Protein AF-Q9P2W1-3-F1 (afdb_monomer_lite)

Sequence (92 aa):
MQKEIQELKKECAGYRERLKNIKAATNHVTPEEKEQVYRERQKYCKEWRKRKRMATELSDAILEGYPKSKKQFFEEVGIETDEDYNVTLPDP

Foldseek 3Di:
DVVVVVVVVVVVVVVVVVVVVVVPDPPDCDPVNVVVVVVVLVVVLVVVVVVLVVVVVVLVVVVVPDPDDSVVVCVVVVNDDCVNVVHDRDDD

pLDDT: mean 93.48, std 4.75, range [69.56, 97.81]

Radius of gyration: 27.02 Å; chains: 1; bounding box: 53×24×72 Å

Structure (mmCIF, N/CA/C/O backbone):
data_AF-Q9P2W1-3-F1
#
_entry.id   AF-Q9P2W1-3-F1
#
loop_
_at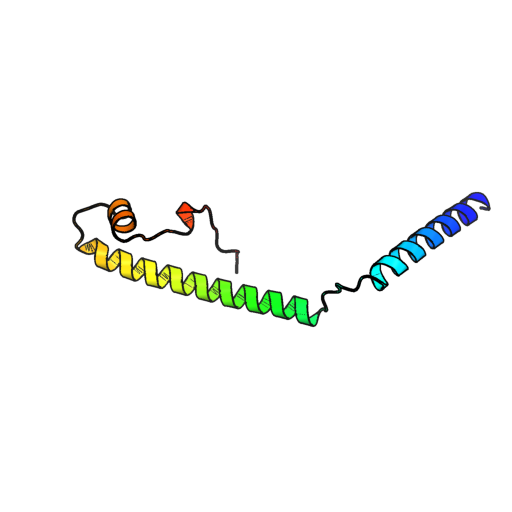om_site.group_PDB
_atom_site.id
_atom_site.type_symbol
_atom_site.label_atom_id
_atom_site.label_alt_id
_atom_site.label_comp_id
_atom_site.label_asym_id
_atom_site.label_entity_id
_atom_site.label_seq_id
_atom_site.pdbx_PDB_ins_code
_atom_site.Cartn_x
_atom_site.Cartn_y
_atom_site.Cartn_z
_atom_site.occupancy
_atom_site.B_iso_or_equiv
_at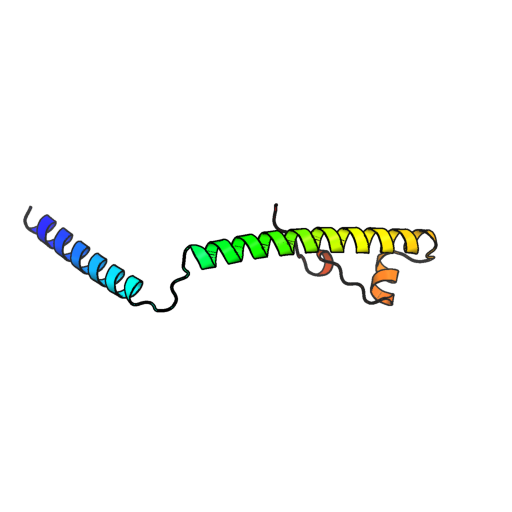om_site.auth_seq_id
_atom_site.auth_comp_id
_atom_site.auth_asym_id
_atom_site.auth_atom_id
_atom_site.pdbx_PDB_model_num
ATOM 1 N N . MET A 1 1 ? -21.263 5.874 50.355 1.00 78.69 1 MET A N 1
ATOM 2 C CA . MET A 1 1 ? -22.317 5.004 49.784 1.00 78.69 1 MET A CA 1
ATOM 3 C C . MET A 1 1 ? -23.387 5.722 48.954 1.00 78.69 1 MET A C 1
ATOM 5 O O . MET A 1 1 ? -23.392 5.523 47.752 1.00 78.69 1 MET A O 1
ATOM 9 N N . GLN A 1 2 ? -24.304 6.543 49.502 1.00 90.94 2 GLN A N 1
ATOM 10 C CA . GLN A 1 2 ? -25.373 7.151 48.667 1.00 90.94 2 GLN A CA 1
ATOM 11 C C . GLN A 1 2 ? -24.837 8.067 47.549 1.00 90.94 2 GLN A C 1
ATOM 13 O O . GLN A 1 2 ? -25.307 7.968 46.418 1.00 90.94 2 GLN A O 1
ATOM 18 N N . LYS A 1 3 ? -23.834 8.907 47.851 1.00 93.25 3 LYS A N 1
ATOM 19 C CA . LYS A 1 3 ? -23.158 9.764 46.858 1.00 93.25 3 LYS A CA 1
ATOM 20 C C . LYS A 1 3 ? -22.476 8.939 45.762 1.00 93.25 3 LYS A C 1
ATOM 22 O O . LYS A 1 3 ? -22.775 9.139 44.596 1.00 93.25 3 LYS A O 1
ATOM 27 N N . GLU A 1 4 ? -21.687 7.936 46.145 1.00 93.88 4 GLU A N 1
ATOM 28 C CA . GLU A 1 4 ? -21.023 7.011 45.208 1.00 93.88 4 GLU A CA 1
ATOM 29 C C . GLU A 1 4 ? -22.031 6.287 44.299 1.00 93.88 4 GLU A C 1
ATOM 31 O O . GLU A 1 4 ? -21.817 6.171 43.099 1.00 93.88 4 GLU A O 1
ATOM 36 N N . ILE A 1 5 ? -23.175 5.838 44.837 1.00 94.50 5 ILE A N 1
ATOM 37 C CA . ILE A 1 5 ? -24.240 5.215 44.032 1.00 94.50 5 ILE A CA 1
ATOM 38 C C . ILE A 1 5 ? -24.820 6.215 43.022 1.00 94.50 5 ILE A C 1
ATOM 40 O O . ILE A 1 5 ? -25.118 5.840 41.887 1.00 94.50 5 ILE A O 1
ATOM 44 N N . GLN A 1 6 ? -25.030 7.472 43.421 1.00 94.81 6 GLN A N 1
ATOM 45 C CA . GLN A 1 6 ? -25.534 8.518 42.525 1.00 94.81 6 GLN A CA 1
ATOM 46 C C . GLN A 1 6 ? -24.518 8.872 41.434 1.00 94.81 6 GLN A C 1
ATOM 48 O O . GLN A 1 6 ? -24.899 8.991 40.269 1.00 94.81 6 GLN A O 1
ATOM 53 N N . GLU A 1 7 ? -23.241 8.988 41.792 1.00 94.62 7 GLU A N 1
ATOM 54 C CA . GLU A 1 7 ? -22.131 9.213 40.863 1.00 94.62 7 GLU A CA 1
ATOM 55 C C . GLU A 1 7 ? -22.032 8.069 39.851 1.00 94.62 7 GLU A C 1
ATOM 57 O O . GLU A 1 7 ? -22.101 8.314 38.646 1.00 94.62 7 GLU A O 1
ATOM 62 N N . LEU A 1 8 ? -22.029 6.817 40.316 1.00 96.12 8 LEU A N 1
ATOM 63 C CA . LEU A 1 8 ? -21.971 5.644 39.446 1.00 96.12 8 LEU A CA 1
ATOM 64 C C . LEU A 1 8 ? -23.190 5.559 38.512 1.00 96.12 8 LEU A C 1
ATOM 66 O O . LEU A 1 8 ? -23.055 5.241 37.332 1.00 96.12 8 LEU A O 1
ATOM 70 N N . LYS A 1 9 ? -24.393 5.907 38.993 1.00 95.88 9 LYS A N 1
ATOM 71 C CA . LYS A 1 9 ? -25.593 6.001 38.141 1.00 95.88 9 LYS A CA 1
ATOM 72 C C . LYS A 1 9 ? -25.446 7.066 37.053 1.00 95.88 9 LYS A C 1
ATOM 74 O O . LYS A 1 9 ? -25.849 6.816 35.916 1.00 95.88 9 LYS A O 1
ATOM 79 N N . LYS A 1 10 ? -24.881 8.231 37.385 1.00 96.25 10 LYS A N 1
ATOM 80 C CA . LYS A 1 10 ? -24.626 9.315 36.426 1.00 96.25 10 LYS A CA 1
ATOM 81 C C . LYS A 1 10 ? -23.606 8.886 35.370 1.00 96.25 10 LYS A C 1
ATOM 83 O O . LYS A 1 10 ? -23.841 9.106 34.184 1.00 96.25 10 LYS A O 1
ATOM 88 N N . GLU A 1 11 ? -22.529 8.218 35.775 1.00 96.75 11 GLU A N 1
ATOM 89 C CA . GLU A 1 11 ? -21.544 7.652 34.849 1.00 96.75 11 GLU A CA 1
ATOM 90 C C . GLU A 1 11 ? -22.162 6.595 33.933 1.00 96.75 11 GLU A C 1
ATOM 92 O O . GLU A 1 11 ? -22.028 6.680 32.713 1.00 96.75 11 GLU A O 1
ATOM 97 N N . CYS A 1 12 ? -22.916 5.641 34.489 1.00 96.94 12 CYS A N 1
ATOM 98 C CA . CYS A 1 12 ? -23.629 4.639 33.701 1.00 96.94 12 CYS A CA 1
ATOM 99 C C . CYS A 1 12 ? -24.588 5.274 32.685 1.00 96.94 12 CYS A C 1
ATOM 101 O O . CYS A 1 12 ? -24.676 4.792 31.556 1.00 96.94 12 CYS A O 1
ATOM 103 N N . ALA A 1 13 ? -25.304 6.339 33.060 1.00 96.50 13 ALA A N 1
ATOM 104 C CA . ALA A 1 13 ? -26.175 7.068 32.141 1.00 96.50 13 ALA A CA 1
ATOM 105 C C . ALA A 1 13 ? -25.370 7.707 30.996 1.00 96.50 13 ALA A C 1
ATOM 107 O O . ALA A 1 13 ? -25.717 7.513 29.830 1.00 96.50 13 ALA A O 1
ATOM 108 N N . GLY A 1 14 ? -24.249 8.362 31.314 1.00 96.88 14 GLY A N 1
ATOM 109 C CA . GLY A 1 14 ? -23.343 8.933 30.315 1.00 96.88 14 GLY A CA 1
ATOM 110 C C . GLY A 1 14 ? -22.738 7.882 29.375 1.00 96.88 14 GLY A C 1
ATOM 111 O O . GLY A 1 14 ? -22.703 8.081 28.161 1.00 96.88 14 GLY A O 1
ATOM 112 N N . TYR A 1 15 ? -22.316 6.723 29.891 1.00 96.88 15 TYR A N 1
ATOM 113 C CA . TYR A 1 15 ? -21.817 5.621 29.059 1.00 96.88 15 TYR A CA 1
ATOM 114 C C . TYR A 1 15 ? -22.900 5.039 28.149 1.00 96.88 15 TYR A C 1
ATOM 116 O O . TYR A 1 15 ? -22.618 4.734 26.991 1.00 96.88 15 TYR A O 1
ATOM 124 N N . ARG A 1 16 ? -24.144 4.918 28.630 1.00 96.50 16 ARG A N 1
ATOM 125 C CA . ARG A 1 16 ? -25.276 4.460 27.807 1.00 96.50 16 ARG A CA 1
ATOM 126 C C . ARG A 1 16 ? -25.576 5.424 26.666 1.00 96.50 16 ARG A C 1
ATOM 128 O O . ARG A 1 16 ? -25.819 4.969 25.552 1.00 96.50 16 ARG A O 1
ATOM 135 N N . GLU A 1 17 ? -25.538 6.727 26.927 1.00 95.81 17 GLU A N 1
ATOM 136 C CA . GLU A 1 17 ? -25.731 7.750 25.898 1.00 95.81 17 GLU A CA 1
ATOM 137 C C . GLU A 1 17 ? -24.619 7.698 24.843 1.00 95.81 17 GLU A C 1
ATOM 139 O O . GLU A 1 17 ? -24.903 7.608 23.648 1.00 95.81 17 GLU A O 1
ATOM 144 N N . ARG A 1 18 ? -23.352 7.629 25.273 1.00 94.75 18 ARG A N 1
ATOM 145 C CA . ARG A 1 18 ? -22.208 7.453 24.363 1.00 94.75 18 ARG A CA 1
ATOM 146 C C . ARG A 1 18 ? -22.342 6.185 23.523 1.00 94.75 18 ARG A C 1
ATOM 148 O O . ARG A 1 18 ? -22.157 6.237 22.311 1.00 94.75 18 ARG A O 1
ATOM 155 N N . LEU A 1 19 ? -22.711 5.062 24.140 1.00 94.00 19 LEU A N 1
ATOM 156 C CA . LEU A 1 19 ? -22.906 3.795 23.437 1.00 94.00 19 LEU A CA 1
ATOM 157 C C . LEU A 1 19 ? -24.048 3.876 22.417 1.00 94.00 19 LEU A C 1
ATOM 159 O O . LEU A 1 19 ? -23.919 3.333 21.322 1.00 94.00 19 LEU A O 1
ATOM 163 N N . LYS A 1 20 ? -25.154 4.552 22.755 1.00 93.62 20 LYS A N 1
ATOM 164 C CA . LYS A 1 20 ? -26.271 4.788 21.832 1.00 93.62 20 LYS A CA 1
ATOM 165 C C . LYS A 1 20 ? -25.804 5.580 20.610 1.00 93.62 20 LYS A C 1
ATOM 167 O O . LYS A 1 20 ? -26.110 5.175 19.495 1.00 93.62 20 LYS A O 1
ATOM 172 N N . ASN A 1 21 ? -25.036 6.647 20.817 1.00 91.69 21 ASN A N 1
ATOM 173 C CA . ASN A 1 21 ? -24.524 7.485 19.732 1.00 91.69 21 ASN A CA 1
ATOM 174 C C . ASN A 1 21 ? -23.536 6.725 18.840 1.00 91.69 21 ASN A C 1
ATOM 176 O O . ASN A 1 21 ? -23.643 6.804 17.621 1.00 91.69 21 ASN A O 1
ATOM 180 N N . ILE A 1 22 ? -22.634 5.929 19.431 1.00 89.69 22 ILE A N 1
ATOM 181 C CA . ILE A 1 22 ? -21.722 5.061 18.673 1.00 89.69 22 ILE A CA 1
ATOM 182 C C . ILE A 1 22 ? -22.531 4.075 17.830 1.00 89.69 22 ILE A C 1
ATOM 184 O O . ILE A 1 22 ? -22.330 4.005 16.628 1.00 89.69 22 ILE A O 1
ATOM 188 N N . LYS A 1 23 ? -23.493 3.356 18.419 1.00 86.94 23 LYS A N 1
ATOM 189 C CA . LYS A 1 23 ? -24.307 2.371 17.685 1.00 86.94 23 LYS A CA 1
ATOM 190 C C . LYS A 1 23 ? -25.173 2.994 16.586 1.00 86.94 23 LYS A C 1
ATOM 192 O O . LYS A 1 23 ? -25.389 2.344 15.572 1.00 86.94 23 LYS A O 1
ATOM 197 N N . ALA A 1 24 ? -25.660 4.218 16.787 1.00 89.25 24 ALA A N 1
ATOM 198 C CA . ALA A 1 24 ? -26.475 4.938 15.812 1.00 89.25 24 ALA A CA 1
ATOM 199 C C . ALA A 1 24 ? -25.664 5.546 14.656 1.00 89.25 24 ALA A C 1
ATOM 201 O O . ALA A 1 24 ? -26.262 5.928 13.651 1.00 89.25 24 ALA A O 1
ATOM 202 N N . ALA A 1 25 ? -24.335 5.654 14.780 1.00 85.00 25 ALA A N 1
ATOM 203 C CA . ALA A 1 25 ? -23.498 6.083 13.669 1.00 85.00 25 ALA A CA 1
ATOM 204 C C . ALA A 1 25 ? -23.715 5.138 12.479 1.00 85.00 25 ALA A C 1
ATOM 206 O O . ALA A 1 25 ? -23.706 3.925 12.631 1.00 85.00 25 ALA A O 1
ATOM 207 N N . THR A 1 26 ? -23.945 5.681 11.290 1.00 78.69 26 THR A N 1
ATOM 208 C CA . THR A 1 26 ? -24.186 4.881 10.079 1.00 78.69 26 THR A CA 1
ATOM 209 C C . THR A 1 26 ? -22.894 4.490 9.367 1.00 78.69 26 THR A C 1
ATOM 211 O O . THR A 1 26 ? -22.909 3.615 8.511 1.00 78.69 26 THR A O 1
ATOM 214 N N . ASN A 1 27 ? -21.772 5.115 9.732 1.00 80.44 27 ASN A N 1
ATOM 215 C CA . ASN A 1 27 ? -20.475 4.947 9.082 1.00 80.44 27 ASN A CA 1
ATOM 216 C C . ASN A 1 27 ? -19.595 3.903 9.793 1.00 80.44 27 ASN A C 1
ATOM 218 O O . ASN A 1 27 ? -18.436 4.170 10.115 1.00 80.44 27 ASN A O 1
ATOM 222 N N . HIS A 1 28 ? -20.168 2.745 10.123 1.00 82.31 28 HIS A N 1
ATOM 223 C CA . HIS A 1 28 ? -19.402 1.649 10.715 1.00 82.31 28 HIS A CA 1
ATOM 224 C C . HIS A 1 28 ? -18.539 0.996 9.646 1.00 82.31 28 HIS A C 1
ATOM 226 O O . HIS A 1 28 ? -19.067 0.518 8.651 1.00 82.31 28 HIS A O 1
ATOM 232 N N . VAL A 1 29 ? -17.230 0.933 9.886 1.00 86.56 29 VAL A N 1
ATOM 233 C CA . VAL A 1 29 ? -16.347 0.056 9.115 1.00 86.56 29 VAL A CA 1
ATOM 234 C C . VAL A 1 29 ? -16.478 -1.340 9.705 1.00 86.56 29 VAL A C 1
ATOM 236 O O . VAL A 1 29 ? -16.108 -1.575 10.860 1.00 86.56 29 VAL A O 1
ATOM 239 N N . THR A 1 30 ? -17.023 -2.261 8.925 1.00 88.94 30 THR A N 1
ATOM 240 C CA . THR A 1 30 ? -17.085 -3.673 9.296 1.00 88.94 30 THR A CA 1
ATOM 241 C C . THR A 1 30 ? -15.670 -4.255 9.425 1.00 88.94 30 THR A C 1
ATOM 243 O O . THR A 1 30 ? -14.731 -3.780 8.773 1.00 88.94 30 THR A O 1
ATOM 246 N N . PRO A 1 31 ? -15.461 -5.282 10.269 1.00 91.12 31 PRO A N 1
ATOM 247 C CA . PRO A 1 31 ? -14.192 -6.007 10.311 1.00 91.12 31 PRO A CA 1
ATOM 248 C C . PRO A 1 31 ? -13.729 -6.480 8.926 1.00 91.12 31 PRO A C 1
ATOM 250 O O . PRO A 1 31 ? -12.538 -6.427 8.624 1.00 91.12 31 PRO A O 1
ATOM 253 N N . GLU A 1 32 ? -14.672 -6.882 8.077 1.00 93.81 32 GLU A N 1
ATOM 254 C CA . GLU A 1 32 ? -14.442 -7.338 6.710 1.00 93.81 32 GLU A CA 1
ATOM 255 C C . GLU A 1 32 ? -13.938 -6.207 5.802 1.00 93.81 32 GLU A C 1
ATOM 257 O O . GLU A 1 32 ? -12.937 -6.384 5.108 1.00 93.81 32 GLU A O 1
ATOM 262 N N . GLU A 1 33 ? -14.568 -5.028 5.836 1.00 94.38 33 GLU A N 1
ATOM 263 C CA . GLU A 1 33 ? -14.099 -3.848 5.093 1.00 94.38 33 GLU A CA 1
ATOM 264 C C . GLU A 1 33 ? -12.713 -3.407 5.562 1.00 94.38 33 GLU A C 1
ATOM 266 O O . GLU A 1 33 ? -11.838 -3.118 4.745 1.00 94.38 33 GLU A O 1
ATOM 271 N N . LYS A 1 34 ? -12.482 -3.402 6.880 1.00 95.50 34 LYS A N 1
ATOM 272 C CA . LYS A 1 34 ? -11.172 -3.091 7.457 1.00 95.50 34 LYS A CA 1
ATOM 273 C C . LYS A 1 34 ? -10.104 -4.041 6.911 1.00 95.50 34 LYS A C 1
ATOM 275 O O . LYS A 1 34 ? -9.065 -3.586 6.437 1.00 95.50 34 LYS A O 1
ATOM 280 N N . GLU A 1 35 ? -10.358 -5.345 6.964 1.00 97.06 35 GLU A N 1
ATOM 281 C CA . GLU A 1 35 ? -9.445 -6.374 6.461 1.00 97.06 35 GLU A CA 1
ATOM 282 C C . GLU A 1 35 ? -9.191 -6.228 4.954 1.00 97.06 35 GLU A C 1
ATOM 284 O O . GLU A 1 35 ? -8.046 -6.327 4.504 1.00 97.06 35 GLU A O 1
ATOM 289 N N . GLN A 1 36 ? -10.226 -5.919 4.170 1.00 97.31 36 GLN A N 1
ATOM 290 C CA . GLN A 1 36 ? -10.084 -5.662 2.740 1.00 97.31 36 GLN A CA 1
ATOM 291 C C . GLN A 1 36 ? -9.159 -4.468 2.466 1.00 97.31 36 GLN A C 1
ATOM 293 O O . GLN A 1 36 ? -8.243 -4.585 1.650 1.00 97.31 36 GLN A O 1
ATOM 298 N N . VAL A 1 37 ? -9.318 -3.359 3.197 1.00 96.19 37 VAL A N 1
ATOM 299 C CA . VAL A 1 37 ? -8.432 -2.187 3.089 1.00 96.19 37 VAL A CA 1
ATOM 300 C C . VAL A 1 37 ? -6.981 -2.553 3.418 1.00 96.19 37 VAL A C 1
ATOM 302 O O . VAL A 1 37 ? -6.066 -2.131 2.707 1.00 96.19 37 VAL A O 1
ATOM 305 N N . TYR A 1 38 ? -6.734 -3.372 4.447 1.00 95.19 38 TYR A N 1
ATOM 306 C CA . TYR A 1 38 ? -5.373 -3.827 4.763 1.00 95.19 38 TYR A CA 1
ATOM 307 C C . TYR A 1 38 ? -4.770 -4.685 3.650 1.00 95.19 38 TYR A C 1
ATOM 309 O O . TYR A 1 38 ? -3.616 -4.463 3.269 1.00 95.19 38 TYR A O 1
ATOM 317 N N . ARG A 1 39 ? -5.536 -5.629 3.094 1.00 95.94 39 ARG A N 1
ATOM 318 C CA . ARG A 1 39 ? -5.085 -6.481 1.982 1.00 95.94 39 ARG A CA 1
ATOM 319 C C . ARG A 1 39 ? -4.776 -5.669 0.733 1.00 95.94 39 ARG A C 1
ATOM 321 O O . ARG A 1 39 ? -3.738 -5.876 0.102 1.00 95.94 39 ARG A O 1
ATOM 328 N N . GLU A 1 40 ? -5.642 -4.725 0.386 1.00 96.88 40 GLU A N 1
ATOM 329 C CA . GLU A 1 40 ? -5.432 -3.828 -0.747 1.00 96.88 40 GLU A CA 1
ATOM 330 C C . GLU A 1 40 ? -4.206 -2.949 -0.544 1.00 96.88 40 GLU A C 1
ATOM 332 O O . GLU A 1 40 ? -3.351 -2.881 -1.427 1.00 96.88 40 GLU A O 1
ATOM 337 N N . ARG A 1 41 ? -4.053 -2.351 0.642 1.00 95.19 41 ARG A N 1
ATOM 338 C CA . ARG A 1 41 ? -2.856 -1.581 0.992 1.00 95.19 41 ARG A CA 1
ATOM 339 C C . ARG A 1 41 ? -1.589 -2.413 0.804 1.00 95.19 41 ARG A C 1
ATOM 341 O O . ARG A 1 41 ? -0.657 -1.943 0.153 1.00 95.19 41 ARG A O 1
ATOM 348 N N . GLN A 1 42 ? -1.544 -3.639 1.331 1.00 95.06 42 GLN A N 1
ATOM 349 C CA . GLN A 1 42 ? -0.387 -4.530 1.170 1.00 95.06 42 GLN A CA 1
ATOM 350 C C . GLN A 1 42 ? -0.109 -4.838 -0.308 1.00 95.06 42 GLN A C 1
ATOM 352 O O . GLN A 1 42 ? 1.033 -4.721 -0.763 1.00 95.06 42 GLN A O 1
ATOM 357 N N . LYS A 1 43 ? -1.153 -5.168 -1.078 1.00 96.06 43 LYS A N 1
ATOM 358 C CA . LYS A 1 43 ? -1.062 -5.414 -2.522 1.00 96.06 43 LYS A CA 1
ATOM 359 C C . LYS A 1 43 ? -0.474 -4.206 -3.255 1.00 96.06 43 LYS A C 1
ATOM 361 O O . LYS A 1 43 ? 0.499 -4.357 -3.991 1.00 96.06 43 LYS A O 1
ATOM 366 N N . TYR A 1 44 ? -1.015 -3.010 -3.040 1.00 96.31 44 TYR A N 1
ATOM 367 C CA . TYR A 1 44 ? -0.561 -1.806 -3.735 1.00 96.31 44 TYR A CA 1
ATOM 368 C C . TYR A 1 44 ? 0.846 -1.374 -3.315 1.00 96.31 44 TYR A C 1
ATOM 370 O O . TYR A 1 44 ? 1.622 -0.972 -4.181 1.00 96.31 44 TYR A O 1
ATOM 378 N N . CYS A 1 45 ? 1.230 -1.546 -2.046 1.00 96.12 45 CYS A N 1
ATOM 379 C CA . CYS A 1 45 ? 2.607 -1.301 -1.600 1.00 96.12 45 CYS A CA 1
ATOM 380 C C . CYS A 1 45 ? 3.603 -2.272 -2.256 1.00 96.12 45 CYS A C 1
ATOM 382 O O . CYS A 1 45 ? 4.709 -1.878 -2.629 1.00 96.12 45 CYS A O 1
ATOM 384 N N . LYS A 1 46 ? 3.231 -3.548 -2.430 1.00 95.88 46 LYS A N 1
ATOM 385 C CA . LYS A 1 46 ? 4.059 -4.533 -3.147 1.00 95.88 46 LYS A CA 1
ATOM 386 C C . LYS A 1 46 ? 4.228 -4.161 -4.620 1.00 95.88 46 LYS A C 1
ATOM 388 O O . LYS A 1 46 ? 5.347 -4.174 -5.132 1.00 95.88 46 LYS A O 1
ATOM 393 N N . GLU A 1 47 ? 3.135 -3.806 -5.289 1.00 96.75 47 GLU A N 1
ATOM 394 C CA . GLU A 1 47 ? 3.177 -3.397 -6.694 1.00 96.75 47 GLU A CA 1
ATOM 395 C C . GLU A 1 47 ? 3.958 -2.093 -6.893 1.00 96.75 47 GLU A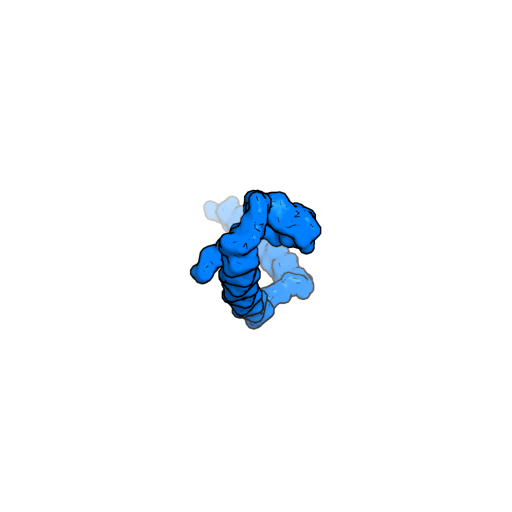 C 1
ATOM 397 O O . GLU A 1 47 ? 4.712 -1.971 -7.855 1.00 96.75 47 GLU A O 1
ATOM 402 N N . TRP A 1 48 ? 3.853 -1.140 -5.965 1.00 96.19 48 TRP A N 1
ATOM 403 C CA . TRP A 1 48 ? 4.652 0.084 -5.994 1.00 96.19 48 TRP A CA 1
ATOM 404 C C . TRP A 1 48 ? 6.149 -0.211 -5.879 1.00 96.19 48 TRP A C 1
ATOM 406 O O . TRP A 1 48 ? 6.901 0.213 -6.753 1.00 96.19 48 TRP A O 1
ATOM 416 N N . ARG A 1 49 ? 6.588 -1.032 -4.912 1.00 95.25 49 ARG A N 1
ATOM 417 C CA . ARG A 1 49 ? 7.997 -1.471 -4.821 1.00 95.25 49 ARG A CA 1
ATOM 418 C C . ARG A 1 49 ? 8.495 -2.106 -6.114 1.00 95.25 49 ARG A C 1
ATOM 420 O O . ARG A 1 49 ? 9.591 -1.797 -6.574 1.00 95.25 49 ARG A O 1
ATOM 427 N N . LYS A 1 50 ? 7.687 -2.991 -6.707 1.00 96.69 50 LYS A N 1
ATOM 428 C CA . LYS A 1 50 ? 8.027 -3.667 -7.963 1.00 96.69 50 LYS A CA 1
ATOM 429 C C . LYS A 1 50 ? 8.191 -2.663 -9.105 1.00 96.69 50 LYS A C 1
ATOM 431 O O . LYS A 1 50 ? 9.187 -2.733 -9.818 1.00 96.69 50 LYS A O 1
ATOM 436 N N . ARG A 1 51 ? 7.246 -1.731 -9.269 1.00 96.38 51 ARG A N 1
ATOM 437 C CA . ARG A 1 51 ? 7.312 -0.682 -10.300 1.00 96.38 51 ARG A CA 1
ATOM 438 C C . ARG A 1 51 ? 8.512 0.234 -10.106 1.00 96.38 51 ARG A C 1
ATOM 440 O O . ARG A 1 51 ? 9.238 0.442 -11.069 1.00 96.38 51 ARG A O 1
ATOM 447 N N . LYS A 1 52 ? 8.754 0.701 -8.875 1.00 95.38 52 LYS A N 1
ATOM 448 C CA . LYS A 1 52 ? 9.919 1.530 -8.545 1.00 95.38 52 LYS A CA 1
ATOM 449 C C . LYS A 1 52 ? 11.208 0.823 -8.941 1.00 95.38 52 LYS A C 1
ATOM 451 O O . LYS A 1 52 ? 12.004 1.389 -9.673 1.00 95.38 52 LYS A O 1
ATOM 456 N N . ARG A 1 53 ? 11.372 -0.444 -8.542 1.00 96.25 53 ARG A N 1
ATOM 457 C CA . ARG A 1 53 ? 12.556 -1.234 -8.901 1.00 96.25 53 ARG A CA 1
ATOM 458 C C . ARG A 1 53 ? 12.753 -1.327 -10.417 1.00 96.25 53 ARG A C 1
ATOM 460 O O . ARG A 1 53 ? 13.834 -1.011 -10.889 1.00 96.25 53 ARG A O 1
ATOM 467 N N . MET A 1 54 ? 11.719 -1.710 -11.169 1.00 97.81 54 MET A N 1
ATOM 468 C CA . MET A 1 54 ? 11.822 -1.853 -12.631 1.00 97.81 54 MET A CA 1
ATOM 469 C C . MET A 1 54 ? 12.127 -0.518 -13.330 1.00 97.81 54 MET A C 1
ATOM 471 O O . MET A 1 54 ? 12.925 -0.480 -14.260 1.00 97.81 54 MET A O 1
ATOM 475 N N . ALA A 1 55 ? 11.506 0.579 -12.886 1.00 95.56 55 ALA A N 1
ATOM 476 C CA . ALA A 1 55 ? 11.760 1.909 -13.436 1.00 95.56 55 ALA A CA 1
ATOM 477 C C . ALA A 1 55 ? 13.190 2.385 -13.142 1.00 95.56 55 ALA A C 1
ATOM 479 O O . ALA A 1 55 ? 13.835 2.962 -14.018 1.00 95.56 55 ALA A O 1
ATOM 480 N N . THR A 1 56 ? 13.701 2.106 -11.940 1.00 94.56 56 THR A N 1
ATOM 481 C CA . THR A 1 56 ? 15.093 2.382 -11.572 1.00 94.56 56 THR A CA 1
ATOM 482 C C . THR A 1 56 ? 16.065 1.568 -12.421 1.00 94.56 56 THR A C 1
ATOM 484 O O . THR A 1 56 ? 16.954 2.160 -13.015 1.00 94.56 56 THR A O 1
ATOM 487 N N . GLU A 1 57 ? 15.858 0.253 -12.557 1.00 97.12 57 GLU A N 1
ATOM 488 C CA . GLU A 1 57 ? 16.698 -0.624 -13.391 1.00 97.12 57 GLU A CA 1
ATOM 489 C C . GLU A 1 57 ? 16.759 -0.139 -14.850 1.00 97.12 57 GLU A C 1
ATOM 491 O O . GLU A 1 57 ? 17.837 -0.051 -15.434 1.00 97.12 57 GLU A O 1
ATOM 496 N N . LEU A 1 58 ? 15.611 0.236 -15.428 1.00 95.75 58 LEU A N 1
ATOM 497 C CA . LEU A 1 58 ? 15.548 0.790 -16.783 1.00 95.75 58 LEU A CA 1
ATOM 498 C C . LEU A 1 58 ? 16.279 2.135 -16.887 1.00 95.75 58 LEU A C 1
ATOM 500 O O . LEU A 1 58 ? 17.009 2.371 -17.848 1.00 95.75 58 LEU A O 1
ATOM 504 N N . SER A 1 59 ? 16.079 3.015 -15.906 1.00 95.12 59 SER A N 1
ATOM 505 C CA . SER A 1 59 ? 16.730 4.326 -15.871 1.00 95.12 59 SER A CA 1
ATOM 506 C C . SER A 1 59 ? 18.244 4.187 -15.773 1.00 95.12 59 SER A C 1
ATOM 508 O O . SER A 1 59 ? 18.965 4.875 -16.485 1.00 95.12 59 SER A O 1
ATOM 510 N N . ASP A 1 60 ? 18.727 3.284 -14.924 1.00 94.94 60 ASP A N 1
ATOM 511 C CA . ASP A 1 60 ? 20.155 3.060 -14.726 1.00 94.94 60 ASP A CA 1
ATOM 512 C C . ASP A 1 60 ? 20.801 2.498 -16.005 1.00 94.94 60 ASP A C 1
ATOM 514 O O . ASP A 1 60 ? 21.843 3.003 -16.414 1.00 94.94 60 ASP A O 1
ATOM 518 N N . ALA A 1 61 ? 20.136 1.574 -16.713 1.00 96.25 61 ALA A N 1
ATOM 519 C CA . ALA A 1 61 ? 20.605 1.062 -18.006 1.00 96.25 61 ALA A CA 1
ATOM 520 C C . ALA A 1 61 ? 20.695 2.149 -19.097 1.00 96.25 61 ALA A C 1
ATOM 522 O O . ALA A 1 61 ? 21.625 2.154 -19.899 1.00 96.25 61 ALA A O 1
ATOM 523 N N . ILE A 1 62 ? 19.749 3.095 -19.135 1.00 94.12 62 ILE A N 1
ATOM 524 C CA . ILE A 1 62 ? 19.811 4.243 -20.059 1.00 94.12 62 ILE A CA 1
ATOM 525 C C . ILE A 1 62 ? 20.973 5.173 -19.684 1.00 94.12 62 ILE A C 1
ATOM 527 O O . ILE A 1 62 ? 21.675 5.688 -20.558 1.00 94.12 62 ILE A O 1
ATOM 531 N N . LEU A 1 63 ? 21.184 5.383 -18.384 1.00 95.44 63 LEU A N 1
ATOM 532 C CA . LEU A 1 63 ? 22.197 6.297 -17.866 1.00 95.44 63 LEU A CA 1
ATOM 533 C C . LEU A 1 63 ? 23.634 5.812 -18.093 1.00 95.44 63 LEU A C 1
ATOM 535 O O . LEU A 1 63 ? 24.530 6.651 -18.103 1.00 95.44 63 LEU A O 1
ATOM 539 N N . GLU A 1 64 ? 23.865 4.520 -18.351 1.00 95.19 64 GLU A N 1
ATOM 540 C CA . GLU A 1 64 ? 25.193 3.995 -18.720 1.00 95.19 64 GLU A CA 1
ATOM 541 C C . GLU A 1 64 ? 25.792 4.693 -19.955 1.00 95.19 64 GLU A C 1
ATOM 543 O O . GLU A 1 64 ? 27.007 4.865 -20.042 1.00 95.19 64 GLU A O 1
ATOM 548 N N . GLY A 1 65 ? 24.949 5.120 -20.903 1.00 94.25 65 GLY A N 1
ATOM 549 C CA . GLY A 1 65 ? 25.365 5.810 -22.129 1.00 94.25 65 GLY A CA 1
ATOM 550 C C . GLY A 1 65 ? 25.046 7.306 -22.161 1.00 94.25 65 GLY A C 1
ATOM 551 O O . GLY A 1 65 ? 25.254 7.951 -23.191 1.00 94.25 65 GLY A O 1
ATOM 552 N N . TYR A 1 66 ? 24.495 7.868 -21.085 1.00 95.00 66 TYR A N 1
ATOM 553 C CA . TYR A 1 66 ? 23.939 9.217 -21.111 1.00 95.00 66 TYR A CA 1
ATOM 554 C C . TYR A 1 66 ? 24.978 10.277 -20.688 1.00 95.00 66 TYR A C 1
ATOM 556 O O . TYR A 1 66 ? 25.628 10.126 -19.655 1.00 95.00 66 TYR A O 1
ATOM 564 N N . PRO A 1 67 ? 25.154 11.380 -21.448 1.00 96.12 67 PRO A N 1
ATOM 565 C CA . PRO A 1 67 ? 26.261 12.320 -21.237 1.00 96.12 67 PRO A CA 1
ATOM 566 C C . PRO A 1 67 ? 26.066 13.295 -20.065 1.00 96.12 67 PRO A C 1
ATOM 568 O O . PRO A 1 67 ? 26.993 14.033 -19.730 1.00 96.12 67 PRO A O 1
ATOM 571 N N . LYS A 1 68 ? 24.866 13.365 -19.477 1.00 95.12 68 LYS A N 1
ATOM 572 C CA . LYS A 1 68 ? 24.529 14.294 -18.387 1.00 95.12 68 LYS A CA 1
ATOM 573 C C . LYS A 1 68 ? 24.189 13.537 -17.102 1.00 95.12 68 LYS A C 1
ATOM 575 O O . LYS A 1 68 ? 24.135 12.313 -17.067 1.00 95.12 68 LYS A O 1
ATOM 580 N N . SER A 1 69 ? 23.951 14.278 -16.022 1.00 95.06 69 SER A N 1
ATOM 581 C CA . SER A 1 69 ? 23.587 13.683 -14.732 1.00 95.06 69 SER A CA 1
ATOM 582 C C . SER A 1 69 ? 22.195 13.033 -14.746 1.00 95.06 69 SER A C 1
ATOM 584 O O . SER A 1 69 ? 21.306 13.452 -15.489 1.00 95.06 69 SER A O 1
ATOM 586 N N . LYS A 1 70 ? 21.970 12.073 -13.836 1.00 94.31 70 LYS A N 1
ATOM 587 C CA . LYS A 1 70 ? 20.658 11.440 -13.591 1.00 94.31 70 LYS A CA 1
ATOM 588 C C . LYS A 1 70 ? 19.540 12.455 -13.347 1.00 94.31 70 LYS A C 1
ATOM 590 O O . LYS A 1 70 ? 18.443 12.290 -13.865 1.00 94.31 70 LYS A O 1
ATOM 595 N N . LYS A 1 71 ? 19.830 13.527 -12.603 1.00 93.88 71 LYS A N 1
ATOM 596 C CA . LYS A 1 71 ? 18.859 14.592 -12.321 1.00 93.88 71 LYS A CA 1
ATOM 597 C C . LYS A 1 71 ? 18.428 15.323 -13.595 1.00 93.88 71 LYS A C 1
ATOM 599 O O . LYS A 1 71 ? 17.240 15.511 -13.805 1.00 93.88 71 LYS A O 1
ATOM 604 N N . GLN A 1 72 ? 19.386 15.693 -14.446 1.00 95.69 72 GLN A N 1
ATOM 605 C CA . GLN A 1 72 ? 19.091 16.352 -15.723 1.00 95.69 72 GLN A CA 1
ATOM 606 C C . GLN A 1 72 ? 18.321 15.427 -16.661 1.00 95.69 72 GLN A C 1
ATOM 608 O O . GLN A 1 72 ? 17.376 15.872 -17.296 1.00 95.69 72 GLN A O 1
ATOM 613 N N . PHE A 1 73 ? 18.686 14.141 -16.707 1.00 96.00 73 PHE A N 1
ATOM 614 C CA . PHE A 1 73 ? 17.921 13.153 -17.461 1.00 96.00 73 PHE A CA 1
ATOM 615 C C . PHE A 1 73 ? 16.458 13.124 -17.004 1.00 96.00 73 PHE A C 1
ATOM 617 O O . PHE A 1 73 ? 15.564 13.268 -17.829 1.00 96.00 73 PHE A O 1
ATOM 624 N N . PHE A 1 74 ? 16.217 12.984 -15.696 1.00 96.50 74 PHE A N 1
ATOM 625 C CA . PHE A 1 74 ? 14.868 12.898 -15.132 1.00 96.50 74 PHE A CA 1
ATOM 626 C C . PHE A 1 74 ? 14.047 14.161 -15.390 1.00 96.50 74 PHE A C 1
ATOM 628 O O . PHE A 1 74 ? 12.892 14.051 -15.785 1.00 96.50 74 PHE A O 1
ATOM 635 N N . GLU A 1 75 ? 14.651 15.340 -15.262 1.00 95.81 75 GLU A N 1
ATOM 636 C CA . GLU A 1 75 ? 14.007 16.612 -15.601 1.00 95.81 75 GLU A CA 1
ATOM 637 C C . GLU A 1 75 ? 13.655 16.700 -17.099 1.00 95.81 75 GLU A C 1
ATOM 639 O O . GLU A 1 75 ? 12.546 17.097 -17.445 1.00 95.81 75 GLU A O 1
ATOM 644 N N . GLU A 1 76 ? 14.554 16.267 -17.993 1.00 95.50 76 GLU A N 1
ATOM 645 C CA . GLU A 1 76 ? 14.330 16.273 -19.447 1.00 95.50 76 GLU A CA 1
ATOM 646 C C . GLU A 1 76 ? 13.210 15.323 -19.891 1.00 95.50 76 GLU A C 1
ATOM 648 O O . GLU A 1 76 ? 12.452 15.660 -20.802 1.00 95.50 76 GLU A O 1
ATOM 653 N N . VAL A 1 77 ? 13.098 14.141 -19.272 1.00 94.81 77 VAL A N 1
ATOM 654 C CA . VAL A 1 77 ? 12.059 13.153 -19.616 1.00 94.81 77 VAL A CA 1
ATOM 655 C C . VAL A 1 77 ? 10.783 13.273 -18.775 1.00 94.81 77 VAL A C 1
ATOM 657 O O . VAL A 1 77 ? 9.820 12.553 -19.036 1.00 94.81 77 VAL A O 1
ATOM 660 N N . GLY A 1 78 ? 10.755 14.164 -17.780 1.00 95.38 78 GLY A N 1
ATOM 661 C CA . GLY A 1 78 ? 9.613 14.346 -16.879 1.00 95.38 78 GLY A CA 1
ATOM 662 C C . GLY A 1 78 ? 9.406 13.188 -15.898 1.00 95.38 78 GLY A C 1
ATOM 663 O O . GLY A 1 78 ? 8.267 12.826 -15.607 1.00 95.38 78 GLY A O 1
ATOM 664 N N . ILE A 1 79 ? 10.491 12.571 -15.417 1.00 95.31 79 ILE A N 1
ATOM 665 C CA . ILE A 1 79 ? 10.437 11.569 -14.347 1.00 95.31 79 ILE A CA 1
ATOM 666 C C . ILE A 1 79 ? 10.488 12.274 -12.996 1.00 95.31 79 ILE A C 1
ATOM 668 O O . ILE A 1 79 ? 11.443 12.974 -12.671 1.00 95.31 79 ILE A O 1
ATOM 672 N N . GLU A 1 80 ? 9.478 11.988 -12.189 1.00 94.44 80 GLU A N 1
ATOM 673 C CA . GLU A 1 80 ? 9.363 12.406 -10.802 1.00 94.44 80 GLU A CA 1
ATOM 674 C C . GLU A 1 80 ? 9.578 11.203 -9.881 1.00 94.44 80 GLU A C 1
ATOM 676 O O . GLU A 1 80 ? 9.037 10.117 -10.118 1.00 94.44 80 GLU A O 1
ATOM 681 N N . THR A 1 81 ? 10.386 11.375 -8.839 1.00 94.06 81 THR A N 1
ATOM 682 C CA . THR A 1 81 ? 10.709 10.306 -7.889 1.00 94.06 81 THR A CA 1
ATOM 683 C C . THR A 1 81 ? 9.901 10.437 -6.605 1.00 94.06 81 THR A C 1
ATOM 685 O O . THR A 1 81 ? 9.436 11.519 -6.250 1.00 94.06 81 THR A O 1
ATOM 688 N N . ASP A 1 82 ? 9.746 9.334 -5.867 1.00 93.62 82 ASP A N 1
ATOM 689 C CA . ASP A 1 82 ? 9.086 9.381 -4.556 1.00 93.62 82 ASP A CA 1
ATOM 690 C C . ASP A 1 82 ? 9.825 10.354 -3.614 1.00 93.62 82 ASP A C 1
ATOM 692 O O . ASP A 1 82 ? 9.212 11.063 -2.816 1.00 93.62 82 ASP A O 1
ATOM 696 N N . GLU A 1 83 ? 11.152 10.409 -3.739 1.00 92.69 83 GLU A N 1
ATOM 697 C CA . GLU A 1 83 ? 12.042 11.278 -2.981 1.00 92.69 83 GLU A CA 1
ATOM 698 C C . GLU A 1 83 ? 11.787 12.770 -3.258 1.00 92.69 83 GLU A C 1
ATOM 700 O O . GLU A 1 83 ? 11.815 13.559 -2.313 1.00 92.69 83 GLU A O 1
ATOM 705 N N . ASP A 1 84 ? 11.450 13.1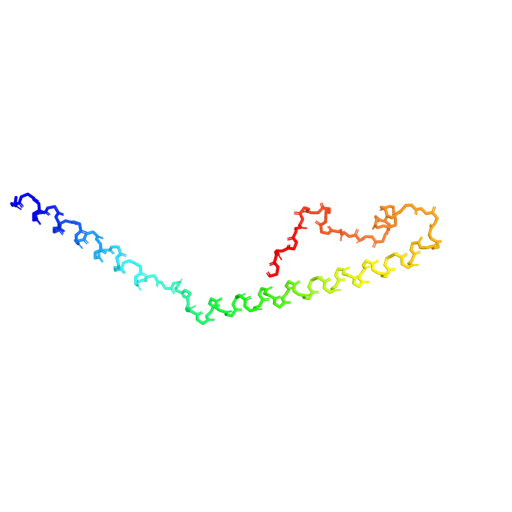54 -4.497 1.00 93.06 84 ASP A N 1
ATOM 706 C CA . ASP A 1 84 ? 11.098 14.544 -4.847 1.00 93.06 84 ASP A CA 1
ATOM 707 C C . ASP A 1 84 ? 9.851 15.034 -4.092 1.00 93.06 84 ASP A C 1
ATOM 709 O O . ASP A 1 84 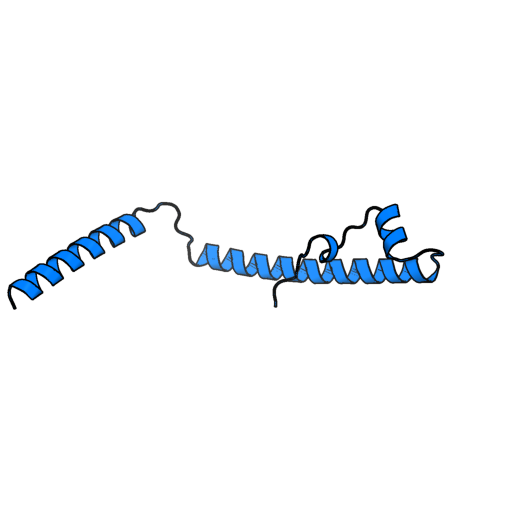? 9.709 16.223 -3.799 1.00 93.06 84 ASP A O 1
ATOM 713 N N . TYR A 1 85 ? 8.971 14.103 -3.714 1.00 93.75 85 TYR A N 1
ATOM 714 C CA . TYR A 1 85 ? 7.722 14.373 -3.001 1.00 93.75 85 TYR A CA 1
ATOM 715 C C . TYR A 1 85 ? 7.752 13.960 -1.524 1.00 93.75 85 TYR A C 1
ATOM 717 O O . TYR A 1 85 ? 6.717 13.992 -0.857 1.00 93.75 85 TYR A O 1
ATOM 725 N N . ASN A 1 86 ? 8.924 13.605 -0.984 1.00 94.50 86 ASN A N 1
ATOM 726 C CA . ASN A 1 86 ? 9.091 13.106 0.389 1.00 94.50 86 ASN A CA 1
ATOM 727 C C . ASN A 1 86 ? 8.188 11.905 0.714 1.00 94.50 86 ASN A C 1
ATOM 729 O O . ASN A 1 86 ? 7.712 11.738 1.840 1.00 94.50 86 ASN A O 1
ATOM 733 N N . VAL A 1 87 ? 7.931 11.070 -0.287 1.00 94.75 87 VAL A N 1
ATOM 734 C CA . VAL A 1 87 ? 7.077 9.902 -0.162 1.00 94.75 87 VAL A CA 1
ATOM 735 C C . VAL A 1 87 ? 7.935 8.697 0.210 1.00 94.75 87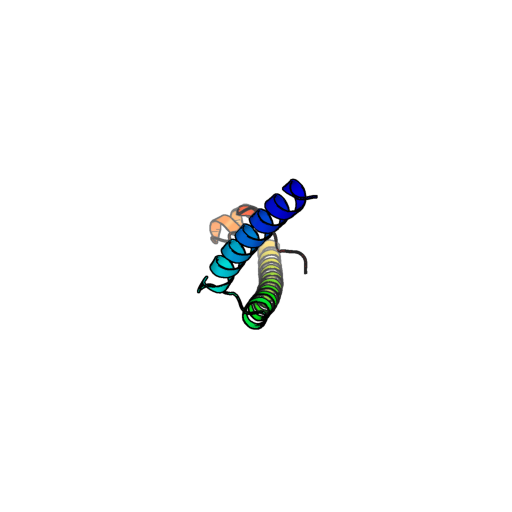 VAL A C 1
ATOM 737 O O . VAL A 1 87 ? 8.874 8.327 -0.491 1.00 94.75 87 VAL A O 1
ATOM 740 N N . THR A 1 88 ? 7.588 8.041 1.315 1.00 92.62 88 THR A N 1
ATOM 741 C CA . THR A 1 88 ? 8.230 6.796 1.740 1.00 92.62 88 THR A CA 1
ATOM 742 C C . THR A 1 88 ? 7.249 5.637 1.667 1.00 92.62 88 THR A C 1
ATOM 744 O O . THR A 1 88 ? 6.088 5.720 2.075 1.00 92.62 88 THR A O 1
ATOM 747 N N . LEU A 1 89 ? 7.727 4.523 1.116 1.00 88.06 89 LEU A N 1
ATOM 748 C CA . LEU A 1 89 ? 6.982 3.275 1.113 1.00 88.06 89 LEU A CA 1
ATOM 749 C C . LEU A 1 89 ? 6.807 2.795 2.560 1.00 88.06 89 LEU A C 1
ATOM 751 O O . LEU A 1 89 ? 7.810 2.653 3.259 1.00 88.06 89 LEU A O 1
ATOM 755 N N . PRO A 1 90 ? 5.578 2.495 3.009 1.00 87.62 90 PRO A N 1
ATOM 756 C CA . PRO A 1 90 ? 5.371 1.970 4.351 1.00 87.62 90 PRO A CA 1
ATOM 757 C C . PRO A 1 90 ? 6.058 0.620 4.521 1.00 87.62 90 PRO A C 1
ATOM 759 O O . PRO A 1 90 ? 6.020 -0.176 3.581 1.00 87.62 90 PRO A O 1
ATOM 762 N N . ASP A 1 91 ? 6.602 0.331 5.703 1.00 82.81 91 ASP A N 1
ATOM 763 C CA . ASP A 1 91 ? 7.219 -0.967 5.994 1.00 82.81 91 ASP A CA 1
ATOM 764 C C . ASP A 1 91 ? 6.277 -2.143 5.657 1.00 82.81 91 ASP A C 1
ATOM 766 O O . ASP A 1 91 ? 5.048 -2.000 5.765 1.00 82.81 91 ASP A O 1
ATOM 770 N N . PRO A 1 92 ? 6.833 -3.256 5.135 1.00 69.56 92 PRO A N 1
ATOM 771 C CA . PRO A 1 92 ? 6.057 -4.431 4.754 1.00 69.56 92 PRO A CA 1
ATOM 772 C C . PRO A 1 92 ? 5.361 -5.097 5.946 1.00 69.56 92 PRO A C 1
ATOM 774 O O . PRO A 1 92 ? 5.930 -5.094 7.060 1.00 69.56 92 PRO A O 1
#

Secondary structure (DSSP, 8-state):
-HHHHHHHHHHHHHHHHHHHHHHH-S----HHHHHHHHHHHHHHHHHHHHHHHHHHHHHHHHHTT-SS-HHHHHHHHT---TGGGT--PPP-